Protein AF-A0A9D4PCN0-F1 (afdb_monomer_lite)

Secondary structure (DSSP, 8-state):
-------HHHHHHHTT-GGGS------HHHHHHHHHHHHTTS-HHHHHHHHHHHHHTSPP-----

Organism: Rhipicephalus sanguineus (NCBI:txid34632)

Foldseek 3Di:
DDDPDDPPVVVVQVVVDPVSPPDPPDDLVVLLVVLVVVLVVDDPVCSVVSSVVSVVPRPPPPPDD

Radius of gyration: 17.62 Å; chains: 1; bounding box: 53×20×44 Å

Sequence (65 aa):
MDDVHIPEEHKRVLQLGPKFCLEPNLRPVDKVALARSVSRKVEEEHKSGCITECVELLPRSEVPN

pLDDT: mean 76.57, std 13.36, range [40.47, 94.56]

Structure (mmCIF, N/CA/C/O backbone):
data_AF-A0A9D4PCN0-F1
#
_entry.id   AF-A0A9D4PCN0-F1
#
loop_
_atom_site.group_PDB
_atom_site.id
_atom_site.type_symbol
_atom_site.label_atom_id
_atom_site.label_alt_id
_atom_site.label_comp_id
_atom_site.label_asym_id
_atom_site.label_entity_id
_atom_site.label_seq_id
_atom_site.pdbx_PDB_ins_code
_atom_site.Cartn_x
_atom_site.Cartn_y
_atom_site.Cartn_z
_atom_site.occupancy
_atom_site.B_iso_or_equiv
_atom_site.auth_seq_id
_atom_site.auth_comp_id
_atom_site.auth_asym_id
_atom_site.auth_atom_id
_atom_site.pdbx_PDB_model_num
ATOM 1 N N . MET A 1 1 ? 28.768 -12.421 -10.398 1.00 48.59 1 MET A N 1
ATOM 2 C CA . MET A 1 1 ? 27.442 -11.781 -10.429 1.00 48.59 1 MET A CA 1
ATOM 3 C C . MET A 1 1 ? 27.023 -11.844 -11.872 1.00 48.59 1 MET A C 1
ATOM 5 O O . MET A 1 1 ? 27.652 -11.179 -12.681 1.00 48.59 1 MET A O 1
ATOM 9 N N . ASP A 1 2 ? 26.113 -12.752 -12.199 1.00 58.28 2 ASP A N 1
ATOM 10 C CA . ASP A 1 2 ? 25.662 -12.909 -13.577 1.00 58.28 2 ASP A CA 1
ATOM 11 C C . ASP A 1 2 ? 24.757 -11.730 -13.925 1.00 58.28 2 ASP A C 1
ATOM 13 O O . ASP A 1 2 ? 23.735 -11.510 -13.270 1.00 58.28 2 ASP A O 1
ATOM 17 N N . ASP A 1 3 ? 25.163 -10.950 -14.925 1.00 70.00 3 ASP A N 1
ATOM 18 C CA . ASP A 1 3 ? 24.323 -9.908 -15.499 1.00 70.00 3 ASP A CA 1
ATOM 19 C C . ASP A 1 3 ? 23.145 -10.586 -16.198 1.00 70.00 3 ASP A C 1
ATOM 21 O O . ASP A 1 3 ? 23.261 -11.147 -17.291 1.00 70.00 3 ASP A O 1
ATOM 25 N N . VAL A 1 4 ? 21.992 -10.573 -15.530 1.00 80.38 4 VAL A N 1
ATOM 26 C CA . VAL A 1 4 ? 20.745 -11.082 -16.094 1.00 80.38 4 VAL A CA 1
ATOM 27 C C . VAL A 1 4 ? 20.395 -10.227 -17.307 1.00 80.38 4 VAL A C 1
ATOM 29 O O . VAL A 1 4 ? 20.255 -9.006 -17.211 1.00 80.38 4 VAL A O 1
ATOM 32 N N . HIS A 1 5 ? 20.237 -10.868 -18.465 1.00 83.94 5 HIS A N 1
ATOM 33 C CA . HIS A 1 5 ? 19.789 -10.188 -19.670 1.00 83.94 5 HIS A CA 1
ATOM 34 C C . HIS A 1 5 ? 18.328 -9.757 -19.505 1.00 83.94 5 HIS A C 1
ATOM 36 O O . HIS A 1 5 ? 17.410 -10.571 -19.591 1.00 83.94 5 HIS A O 1
ATOM 42 N N . ILE A 1 6 ? 18.121 -8.466 -19.253 1.00 79.25 6 ILE A N 1
ATOM 43 C CA . ILE A 1 6 ? 16.793 -7.855 -19.194 1.00 79.25 6 ILE A CA 1
ATOM 44 C C . ILE A 1 6 ?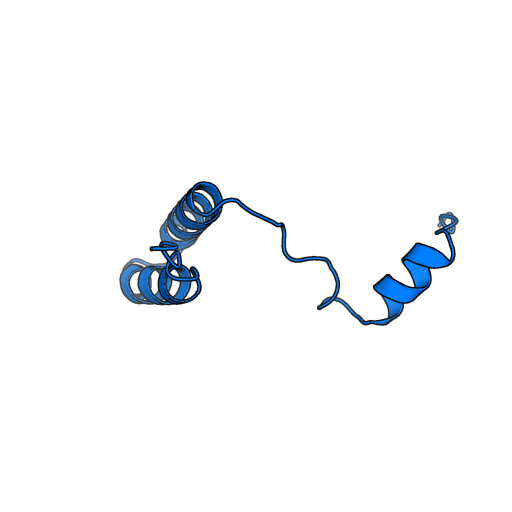 16.424 -7.362 -20.604 1.00 79.25 6 ILE A C 1
ATOM 46 O O . ILE A 1 6 ? 17.172 -6.550 -21.156 1.00 79.25 6 ILE A O 1
ATOM 50 N N . PRO A 1 7 ? 15.290 -7.794 -21.188 1.00 88.06 7 PRO A N 1
ATOM 51 C CA . PRO A 1 7 ? 14.774 -7.240 -22.439 1.00 88.06 7 PRO A CA 1
ATOM 52 C C . PRO A 1 7 ? 14.676 -5.705 -22.420 1.00 88.06 7 PRO A C 1
ATOM 54 O O . PRO A 1 7 ? 14.294 -5.105 -21.412 1.00 88.06 7 PRO A O 1
ATOM 57 N N . GLU A 1 8 ? 14.986 -5.053 -23.546 1.00 84.56 8 GLU A N 1
ATOM 58 C CA . GLU A 1 8 ? 15.026 -3.580 -23.654 1.00 84.56 8 GLU A CA 1
ATOM 59 C C . GLU A 1 8 ? 13.695 -2.901 -23.294 1.00 84.56 8 GLU A C 1
ATOM 61 O O . GLU A 1 8 ? 13.676 -1.804 -22.734 1.00 84.56 8 GLU A O 1
ATOM 66 N N . GLU A 1 9 ? 12.572 -3.567 -23.558 1.00 81.25 9 GLU A N 1
ATOM 67 C CA . GLU A 1 9 ? 11.240 -3.098 -23.169 1.00 81.25 9 GLU A CA 1
ATOM 68 C C . GLU A 1 9 ? 11.087 -2.935 -21.649 1.00 81.25 9 GLU A C 1
ATOM 70 O O . GLU A 1 9 ? 10.499 -1.958 -21.187 1.00 81.25 9 GLU A O 1
ATOM 75 N N . HIS A 1 10 ? 11.683 -3.831 -20.860 1.00 77.88 10 HIS A N 1
ATOM 76 C CA . HIS A 1 10 ? 11.647 -3.770 -19.402 1.00 77.88 10 HIS A CA 1
ATOM 77 C C . HIS A 1 10 ? 12.681 -2.783 -18.853 1.00 77.88 10 HIS A C 1
ATOM 79 O O . HIS A 1 10 ? 12.408 -2.103 -17.864 1.00 77.88 10 HIS A O 1
ATOM 85 N N . LYS A 1 11 ? 13.834 -2.618 -19.521 1.00 79.25 11 LYS A N 1
ATOM 86 C CA . LYS A 1 11 ? 14.839 -1.610 -19.134 1.00 79.25 11 LYS A CA 1
ATOM 87 C C . LYS A 1 11 ? 14.268 -0.194 -19.132 1.00 79.25 11 LYS A C 1
ATOM 89 O O . LYS A 1 11 ? 14.557 0.567 -18.211 1.00 79.25 11 LYS A O 1
ATOM 94 N N . ARG A 1 12 ? 13.419 0.146 -20.110 1.00 76.69 12 ARG A N 1
ATOM 95 C CA . ARG A 1 12 ? 12.750 1.459 -20.173 1.00 76.69 12 ARG A CA 1
ATOM 96 C C . ARG A 1 12 ? 11.870 1.727 -18.955 1.00 76.69 12 ARG A C 1
ATOM 98 O O . ARG A 1 12 ? 11.868 2.845 -18.462 1.00 76.69 12 ARG A O 1
ATOM 105 N N . VAL A 1 13 ? 11.160 0.715 -18.456 1.00 71.25 13 VAL A N 1
ATOM 106 C CA . VAL A 1 13 ? 10.308 0.828 -17.259 1.00 71.25 13 VAL A CA 1
ATOM 107 C C . VAL A 1 13 ? 11.155 0.938 -15.991 1.00 71.25 13 VAL A C 1
ATOM 109 O O . VAL A 1 13 ? 10.888 1.783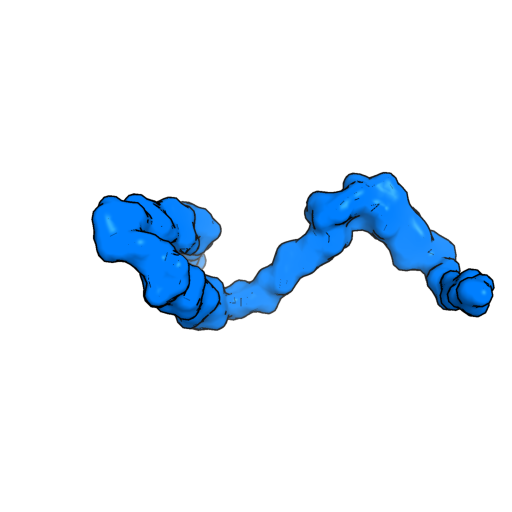 -15.142 1.00 71.25 13 VAL A O 1
ATOM 112 N N . LEU A 1 14 ? 12.221 0.139 -15.886 1.00 72.44 14 LEU A N 1
ATOM 113 C CA . LEU A 1 14 ? 13.122 0.145 -14.728 1.00 72.44 14 LEU A CA 1
ATOM 114 C C . LEU A 1 14 ? 13.883 1.474 -14.568 1.00 72.44 14 LEU A C 1
ATOM 116 O O . LEU A 1 14 ? 14.170 1.885 -13.445 1.00 72.44 14 LEU A O 1
ATOM 120 N N . GLN A 1 15 ? 14.167 2.179 -15.669 1.00 76.25 15 GLN A N 1
ATOM 121 C CA . GLN A 1 15 ? 14.786 3.513 -15.656 1.00 76.25 15 GLN A CA 1
ATOM 122 C C . GLN A 1 15 ? 13.901 4.605 -15.044 1.00 76.25 15 GLN A C 1
ATOM 124 O O . GLN A 1 15 ? 14.413 5.643 -14.633 1.00 76.25 15 GLN A O 1
ATOM 129 N N . LEU A 1 16 ? 12.589 4.388 -14.957 1.00 74.00 16 LEU A N 1
ATOM 130 C CA . L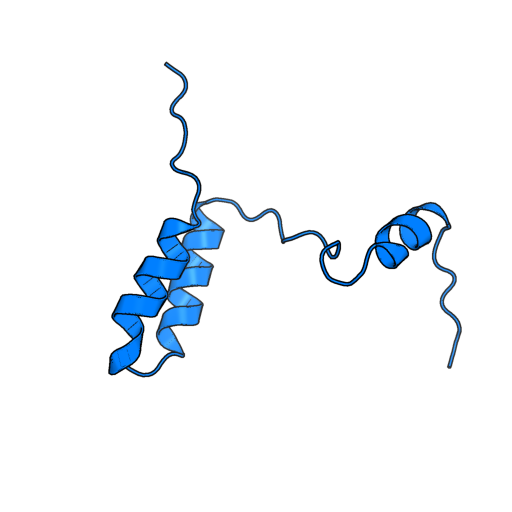EU A 1 16 ? 11.665 5.367 -14.389 1.00 74.00 16 LEU A CA 1
ATOM 131 C C . LEU A 1 16 ? 11.744 5.417 -12.845 1.00 74.00 16 LEU A C 1
ATOM 133 O O . LEU A 1 16 ? 11.174 6.303 -12.206 1.00 74.00 16 LEU A O 1
ATOM 137 N N . GLY A 1 17 ? 12.510 4.505 -12.236 1.00 68.00 17 GLY A N 1
ATOM 138 C CA . GLY A 1 17 ? 12.764 4.443 -10.801 1.00 68.00 17 GLY A CA 1
ATOM 139 C C . GLY A 1 17 ? 11.748 3.579 -10.045 1.00 68.00 17 GLY A C 1
ATOM 140 O O . GLY A 1 17 ? 10.765 3.107 -10.615 1.00 68.00 17 GLY A O 1
ATOM 141 N N . PRO A 1 18 ? 11.944 3.372 -8.731 1.00 67.12 18 PRO A N 1
ATOM 142 C CA . PRO A 1 18 ? 11.155 2.429 -7.930 1.00 67.12 18 PRO A CA 1
ATOM 143 C C . PRO A 1 18 ? 9.660 2.776 -7.830 1.00 67.12 18 PRO A C 1
ATOM 145 O O . PRO A 1 18 ? 8.867 1.920 -7.456 1.00 67.12 18 PRO A O 1
ATOM 148 N N . LYS A 1 19 ? 9.252 3.994 -8.219 1.00 56.31 19 LYS A N 1
ATOM 149 C CA . LYS A 1 19 ? 7.836 4.379 -8.377 1.00 56.31 19 LYS A CA 1
ATOM 150 C C . LYS A 1 19 ? 7.122 3.672 -9.538 1.00 56.31 19 LYS A C 1
ATOM 152 O O . LYS A 1 19 ? 5.901 3.721 -9.597 1.00 56.31 19 LYS A O 1
ATOM 157 N N . PHE A 1 20 ? 7.867 3.045 -10.449 1.00 53.38 20 PHE A N 1
ATOM 158 C CA . PHE A 1 20 ? 7.339 2.313 -11.604 1.00 53.38 20 PHE A CA 1
ATOM 159 C C . PHE A 1 20 ? 7.484 0.797 -11.459 1.00 53.38 20 PHE A C 1
ATOM 161 O O . PHE A 1 20 ? 7.146 0.049 -12.378 1.00 53.38 20 PHE A O 1
ATOM 168 N N . CYS A 1 21 ? 7.903 0.326 -10.280 1.00 53.75 21 CYS A N 1
ATOM 169 C CA . CYS A 1 21 ? 7.455 -0.973 -9.808 1.00 53.75 21 CYS A CA 1
ATOM 170 C C . CYS A 1 21 ? 5.934 -0.865 -9.692 1.00 53.75 21 CYS A C 1
ATOM 172 O O . CYS A 1 21 ? 5.443 -0.202 -8.784 1.00 53.75 21 CYS A O 1
ATOM 174 N N . LEU A 1 22 ? 5.216 -1.409 -10.678 1.00 60.00 22 LEU A N 1
ATOM 175 C CA . LEU A 1 22 ? 3.759 -1.360 -10.761 1.00 60.00 22 LEU A CA 1
ATOM 176 C C . LEU A 1 22 ? 3.172 -1.636 -9.376 1.00 60.00 22 LEU A C 1
ATOM 178 O O . LEU A 1 22 ? 3.434 -2.698 -8.804 1.00 60.00 22 LEU A O 1
ATOM 182 N N . GLU A 1 23 ? 2.402 -0.688 -8.832 1.00 65.31 23 GLU A N 1
ATOM 183 C CA . GLU A 1 23 ? 1.606 -0.997 -7.651 1.00 65.31 23 GLU A CA 1
ATOM 184 C C . GLU A 1 23 ? 0.786 -2.249 -7.976 1.00 65.31 23 GLU A C 1
ATOM 186 O O . GLU A 1 23 ? 0.195 -2.328 -9.063 1.00 65.31 23 GLU A O 1
ATOM 191 N N . PRO A 1 24 ? 0.781 -3.263 -7.095 1.00 68.56 24 PRO A N 1
ATOM 192 C CA . PRO A 1 24 ? 0.050 -4.481 -7.371 1.00 68.56 24 PRO A CA 1
ATOM 193 C C . PRO A 1 24 ? -1.410 -4.108 -7.629 1.00 68.56 24 PRO A C 1
ATOM 195 O O . PRO A 1 24 ? -2.057 -3.461 -6.800 1.00 68.56 24 PRO A O 1
ATOM 198 N N . ASN A 1 25 ? -1.923 -4.499 -8.799 1.00 74.88 25 ASN A N 1
ATOM 199 C CA . ASN A 1 25 ? -3.315 -4.274 -9.171 1.00 74.88 25 ASN A CA 1
ATOM 200 C C . ASN A 1 25 ? -4.214 -5.209 -8.349 1.00 74.88 25 ASN A C 1
ATOM 202 O O . ASN A 1 25 ? -4.653 -6.264 -8.803 1.00 74.88 25 ASN A O 1
ATOM 206 N N . LEU A 1 26 ? -4.402 -4.847 -7.084 1.00 79.56 26 LEU A N 1
ATOM 207 C CA . LEU A 1 26 ? -5.208 -5.577 -6.123 1.00 79.56 26 LEU A CA 1
ATOM 208 C C . LEU A 1 26 ? -6.680 -5.238 -6.332 1.00 79.56 26 LEU A C 1
ATOM 210 O O . LEU A 1 26 ? -7.050 -4.070 -6.488 1.00 79.56 26 LEU A O 1
ATOM 214 N N . ARG A 1 27 ? -7.547 -6.250 -6.249 1.00 84.81 27 ARG A N 1
ATOM 215 C CA . ARG A 1 27 ? -8.992 -6.006 -6.203 1.00 84.81 27 ARG A CA 1
ATOM 216 C C . ARG A 1 27 ? -9.329 -5.237 -4.919 1.00 84.81 27 ARG A C 1
ATOM 218 O O . ARG A 1 27 ? -8.617 -5.387 -3.923 1.00 84.81 27 ARG A O 1
ATOM 225 N N . PRO A 1 28 ? -10.438 -4.480 -4.875 1.00 83.50 28 PRO A N 1
ATOM 226 C CA . PRO A 1 28 ? -10.822 -3.720 -3.683 1.00 83.50 28 PRO A CA 1
ATOM 227 C C . PRO A 1 28 ? -10.841 -4.556 -2.394 1.00 83.50 28 PRO A C 1
ATOM 229 O O . PRO A 1 28 ? -10.348 -4.113 -1.360 1.00 83.50 28 PRO A O 1
ATOM 232 N N . VAL A 1 29 ? -11.327 -5.801 -2.467 1.00 86.00 29 VAL A N 1
ATOM 233 C CA . VAL A 1 29 ? -11.349 -6.723 -1.319 1.00 86.00 29 VAL A CA 1
ATOM 234 C C . VAL A 1 29 ? -9.945 -7.070 -0.816 1.00 86.00 29 VAL A C 1
ATOM 236 O O . VAL A 1 29 ? -9.714 -7.116 0.392 1.00 86.00 29 VAL A O 1
ATOM 239 N N . ASP A 1 30 ? -8.993 -7.245 -1.732 1.00 85.12 30 ASP A N 1
ATOM 240 C CA . ASP A 1 30 ? -7.614 -7.597 -1.407 1.00 85.12 30 ASP A CA 1
ATOM 241 C C . ASP A 1 30 ? -6.885 -6.382 -0.806 1.00 85.12 30 ASP A C 1
ATOM 243 O O . ASP A 1 30 ? -6.110 -6.531 0.138 1.00 85.12 30 ASP A O 1
ATOM 247 N N . LYS A 1 31 ? -7.206 -5.161 -1.261 1.00 83.75 31 LYS A N 1
ATOM 248 C CA . LYS A 1 31 ? -6.700 -3.919 -0.651 1.00 83.75 31 LYS A CA 1
ATOM 249 C C . LYS A 1 31 ? -7.205 -3.733 0.788 1.00 83.75 31 LYS A C 1
ATOM 251 O O . LYS A 1 31 ? -6.423 -3.387 1.669 1.00 83.75 31 LYS A O 1
ATOM 256 N N . VAL A 1 32 ? -8.480 -4.032 1.063 1.00 87.12 32 VAL A N 1
ATOM 257 C CA . VAL A 1 32 ? -9.037 -4.001 2.433 1.00 87.12 32 VAL A CA 1
ATOM 258 C C . VAL A 1 32 ? -8.387 -5.062 3.324 1.00 87.12 32 VAL A C 1
ATOM 260 O O . VAL A 1 32 ? -8.076 -4.798 4.489 1.00 87.12 32 VAL A O 1
ATOM 263 N N . ALA A 1 33 ? -8.169 -6.269 2.794 1.00 88.69 33 ALA A N 1
ATOM 264 C CA . ALA A 1 33 ? -7.478 -7.331 3.518 1.00 88.69 33 ALA A CA 1
ATOM 265 C C . ALA A 1 33 ? -6.038 -6.923 3.873 1.00 88.69 33 ALA A C 1
ATOM 267 O O . ALA A 1 33 ? -5.607 -7.122 5.012 1.00 88.69 33 ALA A O 1
ATOM 268 N N . LEU A 1 34 ? -5.331 -6.286 2.935 1.00 86.12 34 LEU A N 1
ATOM 269 C CA . LEU A 1 34 ? -3.996 -5.739 3.156 1.00 86.12 34 LEU A CA 1
ATOM 270 C C . LEU A 1 34 ? -4.000 -4.654 4.241 1.00 86.12 34 LEU A C 1
ATOM 272 O O . LEU A 1 34 ? -3.232 -4.764 5.194 1.00 86.12 34 LEU A O 1
ATOM 276 N N . ALA A 1 35 ? -4.908 -3.675 4.166 1.00 87.06 35 ALA A N 1
ATOM 277 C CA . ALA A 1 35 ? -5.047 -2.619 5.173 1.00 87.06 35 ALA A CA 1
ATOM 278 C C . ALA A 1 35 ? -5.250 -3.190 6.590 1.00 87.06 35 ALA A C 1
ATOM 280 O O . ALA A 1 35 ? -4.576 -2.787 7.539 1.00 87.06 35 ALA A O 1
ATOM 281 N N . ARG A 1 36 ? -6.116 -4.205 6.735 1.00 88.69 36 ARG A N 1
ATOM 282 C CA . ARG A 1 36 ? -6.325 -4.915 8.012 1.00 88.69 36 ARG A CA 1
ATOM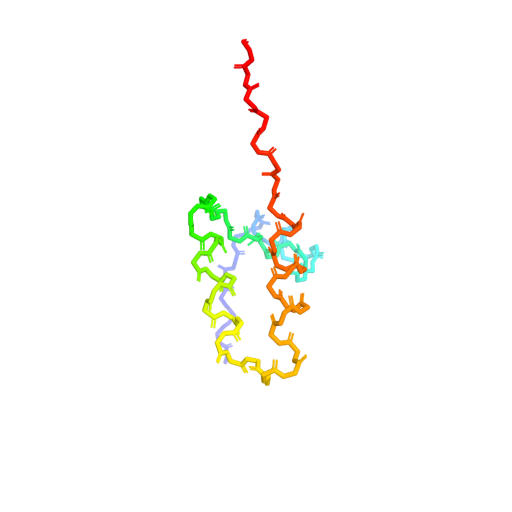 283 C C . ARG A 1 36 ? -5.091 -5.681 8.480 1.00 88.69 36 ARG A C 1
ATOM 285 O O . ARG A 1 36 ? -4.854 -5.786 9.680 1.00 88.69 36 ARG A O 1
ATOM 292 N N . SER A 1 37 ? -4.335 -6.272 7.559 1.00 89.94 37 SER A N 1
ATOM 293 C CA . SER A 1 37 ? -3.098 -6.976 7.901 1.00 89.94 37 SER A CA 1
ATOM 294 C C . SER A 1 37 ? -2.019 -6.010 8.390 1.00 89.94 37 SER A C 1
ATOM 296 O O . SER A 1 37 ? -1.260 -6.362 9.292 1.00 89.94 37 SER A O 1
ATOM 298 N N . VAL A 1 38 ? -1.932 -4.820 7.794 1.00 88.19 38 VAL A N 1
ATOM 299 C CA . VAL A 1 38 ? -0.975 -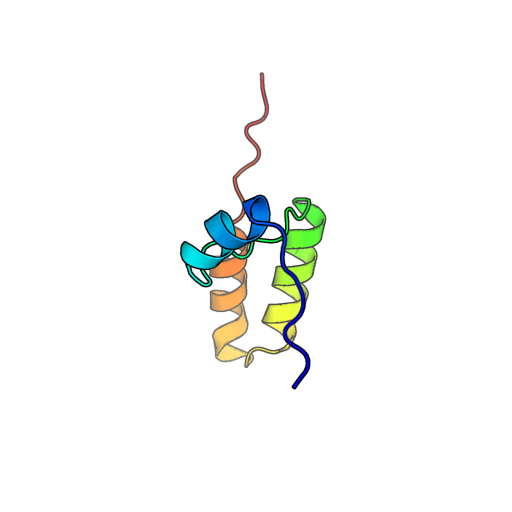3.782 8.190 1.00 88.19 38 VAL A CA 1
ATOM 300 C C . VAL A 1 38 ? -1.345 -3.221 9.558 1.00 88.19 38 VAL A C 1
ATOM 302 O O . VAL A 1 38 ? -0.504 -3.232 10.452 1.00 88.19 38 VAL A O 1
ATOM 305 N N . SER A 1 39 ? -2.609 -2.848 9.778 1.00 90.25 39 SER A N 1
ATOM 306 C CA . SER A 1 39 ? -3.040 -2.249 11.048 1.00 90.25 39 SER A CA 1
ATOM 307 C C . SER A 1 39 ? -2.860 -3.166 12.260 1.00 90.25 39 SER A C 1
ATOM 309 O O . SER A 1 39 ? -2.655 -2.693 13.371 1.00 90.25 39 SER A O 1
ATOM 311 N N . ARG A 1 40 ? -2.853 -4.492 12.074 1.00 91.25 40 ARG A N 1
ATOM 312 C CA . ARG A 1 40 ? -2.545 -5.453 13.150 1.00 91.25 40 ARG A CA 1
ATOM 313 C C . ARG A 1 40 ? -1.106 -5.377 13.662 1.00 91.25 40 ARG A C 1
ATOM 315 O O . ARG A 1 40 ? -0.865 -5.833 14.773 1.00 91.25 40 ARG A O 1
ATOM 322 N N . LYS A 1 41 ? -0.179 -4.852 12.859 1.00 92.44 41 LYS A N 1
ATOM 323 C CA . LYS A 1 41 ? 1.248 -4.714 13.195 1.00 92.44 41 LYS A CA 1
ATOM 324 C C . LYS A 1 41 ? 1.600 -3.339 13.765 1.00 92.44 41 LYS A C 1
ATOM 326 O O . LYS A 1 41 ? 2.757 -3.108 14.090 1.00 92.44 41 LYS A O 1
ATOM 331 N N . VAL A 1 42 ? 0.629 -2.435 13.824 1.00 91.44 42 VAL A N 1
ATOM 332 C CA . VAL A 1 42 ? 0.794 -1.075 14.335 1.00 91.44 42 VAL A CA 1
ATOM 333 C C . VAL A 1 42 ? 0.452 -1.060 15.824 1.00 91.44 42 VAL A C 1
ATOM 335 O O . VAL A 1 42 ? -0.441 -1.790 16.255 1.00 91.44 42 VAL A O 1
ATOM 338 N N . GLU A 1 43 ? 1.159 -0.241 16.601 1.00 92.81 43 GLU A N 1
ATOM 339 C CA . GLU A 1 43 ? 0.863 -0.004 18.019 1.00 92.81 43 GLU A CA 1
ATOM 340 C C . GLU A 1 43 ? -0.585 0.474 18.209 1.00 92.81 43 GLU A C 1
ATOM 342 O O . GLU A 1 43 ? -1.108 1.222 17.380 1.00 92.81 43 GLU A O 1
ATOM 347 N N . GLU A 1 44 ? -1.247 0.052 19.294 1.00 90.38 44 GLU A N 1
ATOM 348 C CA . GLU A 1 44 ? -2.684 0.312 19.524 1.00 90.38 44 GLU A CA 1
ATOM 349 C C . GLU A 1 44 ? -3.063 1.794 19.398 1.00 90.38 44 GLU A C 1
ATOM 351 O O . GLU A 1 44 ? -4.081 2.126 18.790 1.00 90.38 44 GLU A O 1
ATOM 356 N N . GLU A 1 45 ? -2.208 2.692 19.887 1.00 94.56 45 GLU A N 1
ATOM 357 C CA . GLU A 1 45 ? -2.406 4.145 19.823 1.00 94.56 45 GLU A CA 1
ATOM 358 C C . GLU A 1 45 ? -2.488 4.698 18.390 1.00 94.56 45 GLU A C 1
ATOM 360 O O . GLU A 1 45 ? -3.172 5.690 18.136 1.00 94.56 45 GLU A O 1
ATOM 365 N N . HIS A 1 46 ? -1.851 4.025 17.430 1.00 90.69 46 HIS A N 1
ATOM 366 C CA . HIS A 1 46 ? -1.780 4.448 16.033 1.00 90.69 46 HIS A CA 1
ATOM 367 C C . HIS A 1 46 ? -2.706 3.648 15.108 1.00 90.69 46 HIS A C 1
ATOM 369 O O . HIS A 1 46 ? -2.888 4.023 13.945 1.00 90.69 46 HIS A O 1
ATOM 375 N N . LYS A 1 47 ? -3.337 2.568 15.592 1.00 89.06 47 LYS A N 1
ATOM 376 C CA . LYS A 1 47 ? -4.175 1.694 14.751 1.00 89.06 47 LYS A CA 1
ATOM 377 C C . LYS A 1 47 ? -5.328 2.428 14.078 1.00 89.06 47 LYS A C 1
ATOM 379 O O . LYS A 1 47 ? -5.589 2.186 12.902 1.00 89.06 47 LYS A O 1
ATOM 384 N N . SER A 1 48 ? -6.010 3.314 14.803 1.00 87.25 48 SER A N 1
ATOM 385 C CA . SER A 1 48 ? -7.164 4.059 14.278 1.00 87.25 48 SER A CA 1
ATOM 386 C C . SER A 1 48 ? -6.779 4.970 13.103 1.00 87.25 48 SER A C 1
ATOM 388 O O . SER A 1 48 ? -7.427 4.944 12.052 1.00 87.25 48 SER A O 1
ATOM 390 N N . 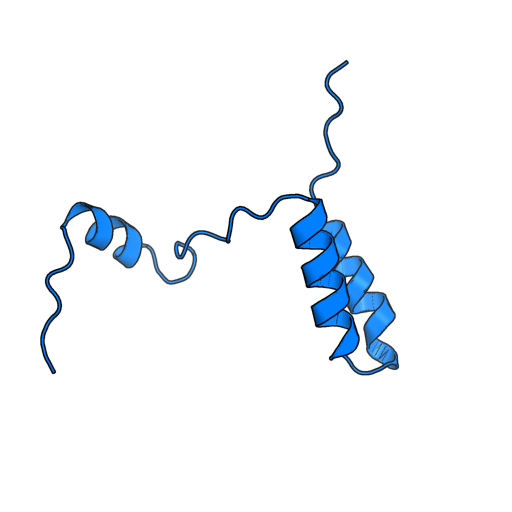GLY A 1 49 ? -5.671 5.709 13.244 1.00 88.06 49 GLY A N 1
ATOM 391 C CA . GLY A 1 49 ? -5.128 6.555 12.177 1.00 88.06 49 GLY A CA 1
ATOM 392 C C . GLY A 1 49 ? -4.673 5.728 10.976 1.00 88.06 49 GLY A C 1
ATOM 393 O O . GLY A 1 49 ? -5.115 5.973 9.858 1.00 88.06 49 GLY A O 1
ATOM 394 N N . CYS A 1 50 ? -3.910 4.658 11.223 1.00 86.75 50 CYS A N 1
ATOM 395 C CA . CYS A 1 50 ? -3.427 3.753 10.178 1.00 86.75 50 CYS A CA 1
ATOM 396 C C . CYS A 1 50 ? -4.566 3.161 9.331 1.00 86.75 50 CYS A C 1
ATOM 398 O O . CYS A 1 50 ? -4.473 3.138 8.105 1.00 86.75 50 CYS A O 1
ATOM 400 N N . ILE A 1 51 ? -5.653 2.692 9.958 1.00 86.81 51 ILE A N 1
ATOM 401 C CA . ILE A 1 51 ? -6.806 2.145 9.225 1.00 86.81 51 ILE A CA 1
ATOM 402 C C . ILE A 1 51 ? -7.456 3.222 8.358 1.00 86.81 51 ILE A C 1
ATOM 404 O O . ILE A 1 51 ? -7.766 2.951 7.199 1.00 86.81 51 ILE A O 1
ATOM 408 N N . THR A 1 52 ? -7.662 4.415 8.915 1.00 85.00 52 THR A N 1
ATOM 409 C CA . THR A 1 52 ? -8.308 5.532 8.214 1.00 85.00 52 THR A CA 1
ATOM 410 C C . THR A 1 52 ? -7.514 5.910 6.967 1.00 85.00 52 THR A C 1
ATOM 412 O O . THR A 1 52 ? -8.060 5.859 5.868 1.00 85.00 52 THR A O 1
ATOM 415 N N . GLU A 1 53 ? -6.208 6.138 7.105 1.00 82.75 53 GLU A N 1
ATOM 416 C CA . GLU A 1 53 ? -5.320 6.467 5.982 1.00 82.75 53 GLU A CA 1
ATOM 417 C C . GLU A 1 53 ? -5.276 5.347 4.928 1.00 82.75 53 GLU A C 1
ATOM 419 O O . GLU A 1 53 ? -5.335 5.606 3.727 1.00 82.75 53 GLU A O 1
ATOM 424 N N . CYS A 1 54 ? -5.239 4.077 5.353 1.00 80.69 54 CYS A N 1
ATOM 425 C CA . CYS A 1 54 ? -5.228 2.944 4.423 1.00 80.69 54 CYS A CA 1
ATOM 426 C C . CYS A 1 54 ? -6.537 2.803 3.626 1.00 80.69 54 CYS A C 1
ATOM 428 O O . CYS A 1 54 ? -6.524 2.276 2.513 1.00 80.69 54 CYS A O 1
ATOM 430 N N . VAL A 1 55 ? -7.672 3.214 4.199 1.00 78.88 55 VAL A N 1
ATOM 431 C CA . VAL A 1 55 ? -8.998 3.087 3.576 1.00 78.88 55 VAL A CA 1
ATOM 432 C C . VAL A 1 55 ? -9.357 4.320 2.744 1.00 78.88 55 VAL A C 1
ATOM 434 O O . VAL A 1 55 ? -10.013 4.164 1.718 1.00 78.88 55 VAL A O 1
ATOM 437 N N . GLU A 1 56 ? -8.900 5.520 3.114 1.00 74.62 56 GLU A N 1
ATOM 438 C CA . GLU A 1 56 ? -9.100 6.754 2.331 1.00 74.62 56 GLU A CA 1
ATOM 439 C C . GLU A 1 56 ? -8.492 6.675 0.924 1.00 74.62 56 GLU A C 1
ATOM 441 O O . GLU A 1 56 ? -9.015 7.271 -0.016 1.00 74.62 56 GLU A O 1
ATOM 446 N N . LEU A 1 57 ? -7.433 5.880 0.761 1.00 67.00 57 LEU A N 1
ATOM 447 C CA . LEU A 1 57 ? -6.781 5.630 -0.525 1.00 67.00 57 LEU A CA 1
ATOM 448 C C . LEU A 1 57 ? -7.523 4.609 -1.405 1.00 67.00 57 LEU A C 1
ATOM 450 O O . LEU A 1 57 ? -7.128 4.376 -2.551 1.00 67.00 57 LEU A O 1
ATOM 454 N N . LEU A 1 58 ? -8.592 3.977 -0.906 1.00 69.56 58 LEU A N 1
ATOM 455 C CA . LEU A 1 58 ? -9.429 3.109 -1.728 1.00 69.56 58 LEU A CA 1
ATOM 456 C C . LEU A 1 58 ? -10.351 3.987 -2.581 1.00 69.56 58 LEU A C 1
ATOM 458 O O . LEU A 1 58 ? -11.172 4.715 -2.018 1.00 69.56 58 LEU A O 1
ATOM 462 N N . PRO A 1 59 ? -10.268 3.922 -3.925 1.00 66.31 59 PRO A N 1
ATOM 463 C CA . PRO A 1 59 ? -11.188 4.667 -4.768 1.00 66.31 59 PRO A CA 1
ATOM 464 C C . PRO A 1 59 ? -12.612 4.265 -4.388 1.00 66.31 59 PRO A C 1
ATOM 466 O O . PRO A 1 59 ? -12.948 3.075 -4.373 1.00 66.31 59 PRO A O 1
ATOM 469 N N . ARG A 1 60 ? -13.448 5.254 -4.045 1.00 63.41 60 ARG A N 1
ATOM 470 C CA . ARG A 1 60 ? -14.886 5.025 -3.905 1.00 63.41 60 ARG A CA 1
ATOM 471 C C . ARG A 1 60 ? -15.339 4.474 -5.245 1.00 63.41 60 ARG A C 1
ATOM 473 O O . ARG A 1 60 ? -15.132 5.131 -6.258 1.00 63.41 60 ARG A O 1
ATOM 480 N N . SER A 1 61 ? -15.866 3.253 -5.248 1.00 54.53 61 SER A N 1
ATOM 481 C CA . SER A 1 61 ? -16.397 2.642 -6.461 1.00 54.53 61 SER A CA 1
ATOM 482 C C . SER A 1 61 ? -17.378 3.635 -7.075 1.00 54.53 61 SER A C 1
ATOM 484 O O . SER A 1 61 ? -18.420 3.905 -6.478 1.00 54.53 61 SER A O 1
ATOM 486 N N . GLU A 1 62 ? -17.033 4.212 -8.224 1.00 54.97 62 GLU A N 1
ATOM 487 C CA . GLU A 1 62 ? -18.015 4.882 -9.061 1.00 54.97 62 GLU A CA 1
ATOM 488 C C . GLU A 1 62 ? -18.981 3.782 -9.482 1.00 54.97 62 GLU A C 1
ATOM 490 O O . GLU A 1 62 ? -18.633 2.881 -10.242 1.00 54.97 62 GLU A O 1
ATOM 495 N N . VAL A 1 63 ? -20.160 3.774 -8.866 1.00 52.50 63 VAL A N 1
ATOM 496 C CA . VAL A 1 63 ? -21.282 2.981 -9.348 1.00 52.50 63 VAL A CA 1
ATOM 497 C C . VAL A 1 63 ? -21.680 3.640 -10.669 1.00 52.50 63 VAL A C 1
ATOM 499 O O . VAL A 1 63 ? -22.104 4.798 -10.634 1.00 52.50 63 VAL A O 1
ATOM 502 N N . PRO A 1 64 ? -21.512 2.984 -11.830 1.00 46.88 64 PRO A N 1
ATOM 503 C CA . PRO A 1 64 ? -22.093 3.500 -13.057 1.00 46.88 64 PRO A CA 1
ATOM 504 C C . PRO A 1 64 ? -23.612 3.398 -12.886 1.00 46.88 64 PRO A C 1
ATOM 506 O O . PRO A 1 64 ? -24.116 2.309 -12.600 1.00 46.88 64 PRO A O 1
ATOM 509 N N . ASN A 1 65 ? -24.308 4.533 -12.977 1.00 40.47 65 ASN A N 1
ATOM 510 C CA . ASN A 1 65 ? -25.768 4.565 -13.122 1.00 40.47 65 ASN A CA 1
ATOM 511 C C . ASN A 1 65 ? -26.185 3.940 -14.455 1.00 40.47 65 ASN A C 1
ATOM 513 O O . ASN A 1 65 ? -25.469 4.182 -15.455 1.00 40.47 65 ASN A O 1
#